Protein AF-A0A6G2XA71-F1 (afdb_monomer)

Sequence (59 aa):
MVTTITCDGCKKKGLDDVTATVELKIADDEYDLCDEHGGKFKAMFAQLFGTDEAMAQSA

Solvent-accessible surface area (backbone atoms only — not comparable to full-atom values): 3659 Å² total; per-residue (Å²): 132,87,85,77,50,47,9,52,73,40,40,78,72,75,37,72,84,42,59,36,77,34,81,47,75,57,93,92,47,77,42,40,17,22,64,71,57,40,48,51,50,52,52,49,47,45,62,74,46,67,80,46,98,61,81,86,73,84,126

Nearest PDB structures (foldseek):
  2l6r-assembly1_A  TM=5.276E-01  e=8.943E+00  Lambdavirus lambda
  2rdb-assembly1_A  TM=3.889E-01  e=5.560E+00  Stutzerimonas stutzeri
  7azw-assembly1_A  TM=4.152E-01  e=9.571E+00  Homo sapiens

Foldseek 3Di:
DPPFDAFPVCVVVVRRPHGFPDWDDDPPDIGGHHPVVVVVVVVVCCVVPVVDPPPVPDD

pLDDT: mean 76.02, std 14.11, range [38.25, 89.94]

Secondary structure (DSSP, 8-state):
----PBPHHHHTTT-TT-B--EEEEETTEEEEE-HHHHHHHHHHHHHHHTT-TTTT---

Radius of gyration: 13.63 Å; Cα contacts (8 Å, |Δi|>4): 66; chains: 1; bounding box: 42×20×35 Å

Mean predicted aligned error: 8.9 Å

Structure (mmCIF, N/CA/C/O backbone):
data_AF-A0A6G2XA71-F1
#
_entry.id   AF-A0A6G2XA71-F1
#
loop_
_atom_site.group_PDB
_atom_site.id
_atom_site.type_symbol
_atom_site.label_atom_id
_atom_site.label_al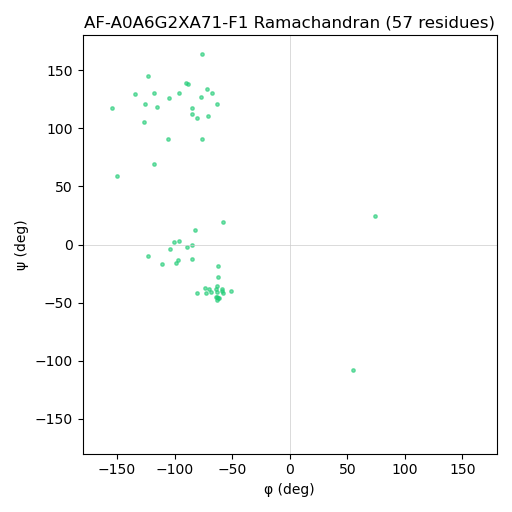t_id
_atom_site.label_comp_id
_atom_site.label_asym_id
_atom_site.label_entity_id
_atom_site.label_seq_id
_atom_site.pdbx_PDB_ins_code
_atom_site.Cartn_x
_atom_site.Cartn_y
_atom_site.Cartn_z
_atom_site.occupancy
_atom_site.B_iso_or_equiv
_atom_site.auth_seq_id
_atom_site.aut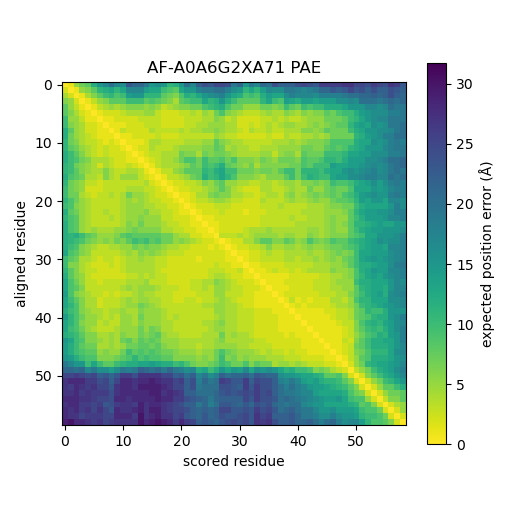h_comp_id
_atom_site.auth_asym_id
_atom_site.auth_atom_id
_atom_site.pdbx_PDB_model_num
ATOM 1 N N . MET A 1 1 ? -25.106 2.213 -0.555 1.00 42.69 1 MET A N 1
ATOM 2 C CA . MET A 1 1 ? -24.080 1.976 0.481 1.00 42.69 1 MET A CA 1
ATOM 3 C C . MET A 1 1 ? -22.770 2.434 -0.127 1.00 42.69 1 MET A C 1
ATOM 5 O O . MET A 1 1 ? -22.486 1.990 -1.230 1.00 42.69 1 MET A O 1
ATOM 9 N N . VAL A 1 2 ? -22.057 3.383 0.484 1.00 53.84 2 VAL A N 1
ATOM 10 C CA . VAL A 1 2 ? -20.706 3.725 0.016 1.00 53.84 2 VAL A CA 1
ATOM 11 C C . VAL A 1 2 ? -19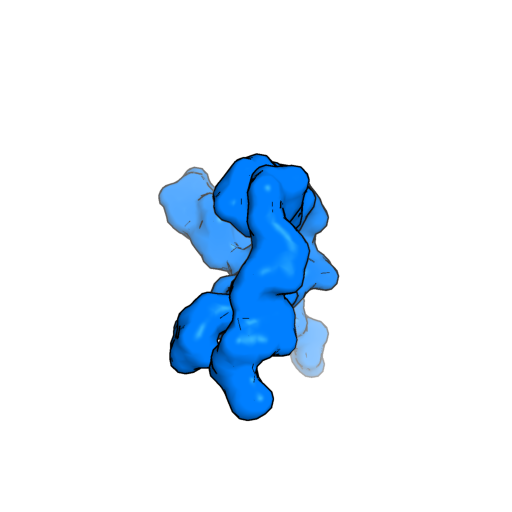.788 2.660 0.612 1.00 53.84 2 VAL A C 1
ATOM 13 O O . VAL A 1 2 ? -19.684 2.540 1.829 1.00 53.84 2 VAL A O 1
ATOM 16 N N . THR A 1 3 ? -19.271 1.765 -0.221 1.00 55.56 3 THR A N 1
ATOM 17 C CA . THR A 1 3 ? -18.305 0.752 0.205 1.00 55.56 3 THR A CA 1
ATOM 18 C C . THR A 1 3 ? -16.969 1.455 0.356 1.00 55.56 3 THR A C 1
ATOM 20 O O . THR A 1 3 ? -16.232 1.626 -0.610 1.00 55.56 3 THR A O 1
ATOM 23 N N . THR A 1 4 ? -16.698 1.952 1.559 1.00 66.38 4 THR A N 1
ATOM 24 C CA . THR A 1 4 ? -15.387 2.494 1.903 1.00 66.38 4 THR A CA 1
ATOM 25 C C . THR A 1 4 ? -14.431 1.316 2.002 1.00 66.38 4 THR A C 1
ATOM 27 O O . THR A 1 4 ? -14.575 0.467 2.879 1.00 66.38 4 THR A O 1
ATOM 30 N N . ILE A 1 5 ? -13.503 1.226 1.060 1.00 77.75 5 ILE A N 1
ATOM 31 C CA . ILE A 1 5 ? -12.461 0.209 1.086 1.00 77.75 5 ILE A CA 1
ATOM 32 C C . ILE A 1 5 ? -11.422 0.656 2.117 1.00 77.75 5 ILE A C 1
ATOM 34 O O . ILE A 1 5 ? -10.963 1.798 2.081 1.00 77.75 5 ILE A O 1
ATOM 38 N N . THR A 1 6 ? -11.089 -0.211 3.069 1.00 83.50 6 THR A N 1
ATOM 39 C CA . THR A 1 6 ? -10.119 0.084 4.132 1.00 83.50 6 THR A CA 1
ATOM 40 C C . THR A 1 6 ? -8.721 -0.318 3.686 1.00 83.50 6 THR A C 1
ATOM 42 O O . THR A 1 6 ? -8.531 -1.387 3.115 1.00 83.50 6 THR A O 1
ATOM 45 N N . CYS A 1 7 ? -7.724 0.506 4.000 1.00 87.00 7 CYS A N 1
ATOM 46 C CA . CYS A 1 7 ? -6.334 0.173 3.728 1.00 87.00 7 CYS A CA 1
ATOM 47 C C . CYS A 1 7 ? -5.887 -1.069 4.519 1.00 87.00 7 CYS A C 1
ATOM 49 O O . CYS A 1 7 ? -5.848 -1.043 5.751 1.00 87.00 7 CYS A O 1
ATOM 51 N N . ASP A 1 8 ? -5.446 -2.116 3.821 1.00 83.94 8 ASP A N 1
ATOM 52 C CA . ASP A 1 8 ? -5.007 -3.383 4.417 1.00 83.94 8 ASP A CA 1
ATOM 53 C C . ASP A 1 8 ? -3.771 -3.199 5.322 1.00 83.94 8 ASP A C 1
ATOM 55 O O . ASP A 1 8 ? -3.664 -3.764 6.414 1.00 83.94 8 ASP A O 1
ATOM 59 N N . GLY A 1 9 ? -2.867 -2.291 4.932 1.00 83.06 9 GLY A N 1
ATOM 60 C CA . GLY A 1 9 ? -1.702 -1.910 5.738 1.00 83.06 9 GLY A CA 1
ATOM 61 C C . GLY A 1 9 ? -2.067 -1.224 7.061 1.00 83.06 9 GLY A C 1
ATOM 62 O O . GLY A 1 9 ? -1.446 -1.486 8.093 1.00 83.06 9 GLY A O 1
ATOM 63 N N . CYS A 1 10 ? -3.097 -0.376 7.057 1.00 85.00 10 CYS A N 1
ATOM 64 C CA . CYS A 1 10 ? -3.622 0.271 8.262 1.00 85.00 10 CYS A CA 1
ATOM 65 C C . CYS A 1 10 ? -4.414 -0.710 9.129 1.00 85.00 10 CYS A C 1
ATOM 67 O O . CYS A 1 10 ? -4.261 -0.710 10.352 1.00 85.00 10 CYS A O 1
ATOM 69 N N . LYS A 1 11 ? -5.166 -1.615 8.503 1.00 86.00 11 LYS A N 1
ATOM 70 C CA . LYS A 1 11 ? -5.925 -2.666 9.181 1.00 86.00 11 LYS A CA 1
ATOM 71 C C . LYS A 1 11 ? -5.029 -3.579 10.019 1.00 86.00 11 LYS A C 1
ATOM 73 O O . LYS A 1 11 ? -5.358 -3.889 11.160 1.00 86.00 11 LYS A O 1
ATOM 78 N N . LYS A 1 12 ? -3.824 -3.913 9.536 1.00 83.00 12 LYS A N 1
ATOM 79 C CA . LYS A 1 12 ? -2.815 -4.662 10.319 1.00 83.00 12 LYS A CA 1
ATOM 80 C C . LYS A 1 12 ? -2.322 -3.932 11.575 1.00 83.00 12 LYS A C 1
ATOM 82 O O . LYS A 1 12 ? -1.778 -4.571 12.471 1.00 83.00 12 LYS A O 1
ATOM 87 N N . LYS A 1 13 ? -2.514 -2.613 11.660 1.00 81.94 13 LYS A N 1
ATOM 88 C CA . LYS A 1 13 ? -2.224 -1.795 12.848 1.00 81.94 13 LYS A CA 1
ATOM 89 C C . LYS A 1 13 ? -3.453 -1.561 13.737 1.00 81.94 13 LYS A C 1
ATOM 91 O O . LYS A 1 13 ? -3.339 -0.832 14.717 1.00 81.94 13 LYS A O 1
ATOM 96 N N . GLY A 1 14 ? -4.603 -2.154 13.403 1.00 81.94 14 GLY A N 1
ATOM 97 C CA . GLY A 1 14 ? -5.878 -1.910 14.083 1.00 81.94 14 GLY A CA 1
ATOM 98 C C . GLY A 1 14 ? -6.504 -0.557 13.737 1.00 81.94 14 GLY A C 1
ATOM 99 O O . GLY A 1 14 ? -7.221 0.009 14.556 1.00 81.94 14 GLY A O 1
ATOM 100 N N . LEU A 1 15 ? -6.170 0.004 12.568 1.00 81.31 15 LEU A N 1
ATOM 101 C CA . LEU A 1 15 ? -6.752 1.244 12.058 1.00 81.31 15 LEU A CA 1
ATOM 102 C C . LEU A 1 15 ? -7.732 0.917 10.926 1.00 81.31 15 LEU A C 1
ATOM 104 O O . LEU A 1 15 ? -7.341 0.849 9.760 1.00 81.31 15 LEU A O 1
ATOM 108 N N . ASP A 1 16 ? -8.999 0.721 11.284 1.00 78.88 16 ASP A N 1
ATOM 109 C CA . ASP A 1 16 ? -10.065 0.321 10.355 1.00 78.88 16 ASP A CA 1
ATOM 110 C C . ASP A 1 16 ? -10.721 1.501 9.604 1.00 78.88 16 ASP A C 1
ATOM 112 O O . ASP A 1 16 ? -11.408 1.300 8.603 1.00 78.88 16 ASP A O 1
ATOM 116 N N . ASP A 1 17 ? -10.459 2.735 10.043 1.00 81.00 17 ASP A N 1
ATOM 117 C CA . ASP A 1 17 ? -11.047 3.972 9.497 1.00 81.00 17 ASP A CA 1
ATOM 118 C C . ASP A 1 17 ? -10.244 4.598 8.343 1.00 81.00 17 ASP A C 1
ATOM 120 O O . ASP A 1 17 ? -10.627 5.624 7.776 1.00 81.00 17 ASP A O 1
ATOM 124 N N . VAL A 1 18 ? -9.102 4.013 7.972 1.00 82.69 18 VAL A N 1
ATOM 125 C CA . VAL A 1 18 ? -8.265 4.587 6.914 1.00 82.69 18 VAL A CA 1
ATOM 126 C C . VAL A 1 18 ? -8.752 4.114 5.553 1.00 82.69 18 VAL A C 1
ATOM 128 O O . VAL A 1 18 ? -8.613 2.942 5.206 1.00 82.69 18 VAL A O 1
ATOM 131 N N . THR A 1 19 ? -9.281 5.046 4.761 1.00 86.56 19 THR A N 1
ATOM 132 C CA . THR A 1 19 ? -9.745 4.780 3.394 1.00 86.56 19 THR A CA 1
ATOM 133 C C . THR A 1 19 ? -8.566 4.447 2.477 1.00 86.56 19 THR A C 1
ATOM 135 O O . THR A 1 19 ? -7.565 5.168 2.437 1.00 86.56 19 THR A O 1
ATOM 138 N N . ALA A 1 20 ? -8.686 3.350 1.735 1.00 84.56 20 ALA A N 1
ATOM 139 C CA . ALA A 1 20 ? -7.811 3.024 0.627 1.00 84.56 20 ALA A CA 1
ATOM 140 C C . ALA A 1 20 ? -8.101 3.944 -0.565 1.00 84.56 20 ALA A C 1
ATOM 142 O O . ALA A 1 20 ? -9.252 4.187 -0.926 1.00 84.56 20 ALA A O 1
ATOM 143 N N . THR A 1 21 ? -7.037 4.469 -1.160 1.00 87.06 21 THR A N 1
ATOM 144 C CA . THR A 1 21 ? -7.078 5.365 -2.325 1.00 87.06 21 THR A CA 1
ATOM 145 C C . THR A 1 21 ? -6.259 4.826 -3.493 1.00 87.06 21 THR A C 1
ATOM 147 O O . THR A 1 21 ? -6.329 5.370 -4.592 1.00 87.06 21 THR A O 1
ATOM 150 N N . VAL A 1 22 ? -5.477 3.771 -3.259 1.00 83.38 22 VAL A N 1
ATOM 151 C CA . VAL A 1 22 ? -4.549 3.167 -4.208 1.00 83.38 22 VAL A CA 1
ATOM 152 C C . VAL A 1 22 ? -4.722 1.657 -4.157 1.00 83.38 22 VAL A C 1
ATOM 154 O O . VAL A 1 22 ? -4.645 1.064 -3.087 1.00 83.38 22 VAL A O 1
ATOM 157 N N . GLU A 1 23 ? -4.895 1.037 -5.314 1.00 86.69 23 GLU A N 1
ATOM 158 C CA . GLU A 1 23 ? -4.873 -0.417 -5.459 1.00 86.69 23 GLU A CA 1
ATOM 159 C C . GLU A 1 23 ? -3.468 -0.84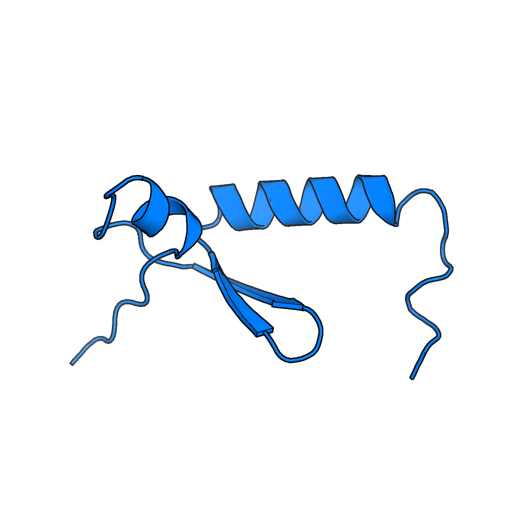9 -5.895 1.00 86.69 23 GLU A C 1
ATOM 161 O O . GLU A 1 23 ? -2.8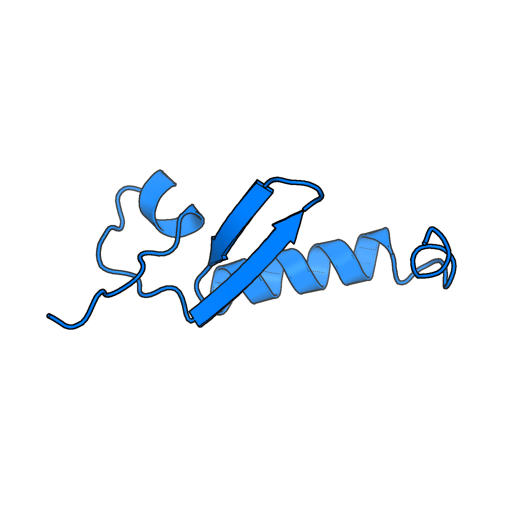80 -0.278 -6.818 1.00 86.69 23 GLU A O 1
ATOM 166 N N . LEU A 1 24 ? -2.901 -1.835 -5.204 1.00 83.19 24 LEU A N 1
ATOM 167 C CA . LEU A 1 24 ? -1.632 -2.460 -5.547 1.00 83.19 24 LEU A CA 1
ATOM 168 C C . LEU A 1 24 ? -1.881 -3.921 -5.904 1.00 83.19 24 LEU A C 1
ATOM 170 O O . LEU A 1 24 ? -2.284 -4.710 -5.056 1.00 83.19 24 LEU A O 1
ATOM 174 N N . LYS A 1 25 ? -1.556 -4.290 -7.139 1.00 85.00 25 LYS A N 1
ATOM 175 C CA . LYS A 1 25 ? -1.657 -5.666 -7.620 1.00 85.00 25 LYS A CA 1
ATOM 176 C C . LYS A 1 25 ? -0.279 -6.308 -7.723 1.00 85.00 25 LYS A C 1
ATOM 178 O O . LYS A 1 25 ? 0.611 -5.757 -8.372 1.00 85.00 25 LYS A O 1
ATOM 183 N N . ILE A 1 26 ? -0.100 -7.463 -7.088 1.00 80.88 26 ILE A N 1
ATOM 184 C CA . ILE A 1 26 ? 1.134 -8.254 -7.121 1.00 80.88 26 ILE A CA 1
ATOM 185 C C . ILE A 1 26 ? 0.76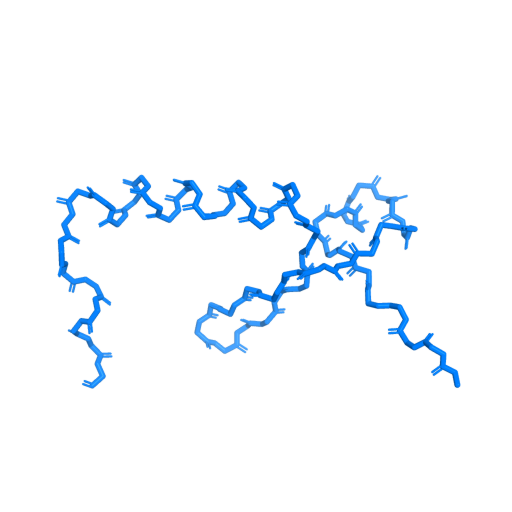6 -9.670 -7.558 1.00 80.88 26 ILE A C 1
ATOM 187 O O . ILE A 1 26 ? 0.234 -10.444 -6.772 1.00 80.88 26 ILE A O 1
ATOM 191 N N . ALA A 1 27 ? 1.082 -10.016 -8.806 1.00 82.94 27 ALA A N 1
ATOM 192 C CA . ALA A 1 27 ? 0.662 -11.274 -9.425 1.00 82.94 27 ALA A CA 1
ATOM 193 C C . ALA A 1 27 ? -0.870 -11.465 -9.360 1.00 82.94 27 ALA A C 1
ATOM 195 O O . ALA A 1 27 ? -1.587 -10.766 -10.078 1.00 82.94 27 ALA A O 1
ATOM 196 N N . ASP A 1 28 ? -1.349 -12.388 -8.525 1.00 84.25 28 ASP A N 1
ATOM 197 C CA . ASP A 1 28 ? -2.776 -12.684 -8.328 1.00 84.25 28 ASP A CA 1
ATOM 198 C C . ASP A 1 28 ? -3.367 -11.966 -7.100 1.00 84.25 28 ASP A C 1
ATOM 200 O O . ASP A 1 28 ? -4.581 -11.881 -6.955 1.00 84.25 28 ASP A O 1
ATOM 204 N N . ASP A 1 29 ? -2.518 -11.407 -6.232 1.00 83.12 29 ASP A N 1
ATOM 205 C CA . ASP A 1 29 ? -2.943 -10.734 -5.009 1.00 83.12 29 ASP A CA 1
ATOM 206 C C . ASP A 1 29 ? -3.233 -9.245 -5.252 1.00 83.12 29 ASP A C 1
ATOM 208 O O . ASP A 1 29 ? -2.470 -8.530 -5.914 1.00 83.12 29 ASP A O 1
ATOM 212 N N . GLU A 1 30 ? -4.318 -8.759 -4.651 1.00 85.88 30 GLU A N 1
ATOM 213 C CA . GLU A 1 30 ? -4.775 -7.369 -4.713 1.00 85.88 30 GLU A CA 1
ATOM 214 C C . GLU A 1 30 ? -4.759 -6.762 -3.307 1.00 85.88 30 GLU A C 1
ATOM 216 O O . GLU A 1 30 ? -5.251 -7.352 -2.343 1.00 85.88 30 GLU A O 1
ATOM 221 N N . TYR A 1 31 ? -4.154 -5.582 -3.184 1.00 83.69 31 TYR A N 1
ATOM 222 C CA . TYR A 1 31 ? -3.981 -4.876 -1.923 1.00 83.69 31 TYR A CA 1
ATOM 223 C C . TYR A 1 31 ? -4.538 -3.464 -2.018 1.00 83.69 31 TYR A C 1
ATOM 225 O O . TYR A 1 31 ? -4.039 -2.625 -2.768 1.00 83.69 31 TYR A O 1
ATOM 233 N N . ASP A 1 32 ? -5.503 -3.174 -1.160 1.00 89.62 32 ASP A N 1
ATOM 234 C CA . ASP A 1 32 ? -6.054 -1.840 -0.999 1.00 89.62 32 ASP A CA 1
ATOM 235 C C . ASP A 1 32 ? -5.207 -1.027 -0.024 1.00 89.62 32 ASP A C 1
ATOM 237 O O . ASP A 1 32 ? -5.059 -1.357 1.156 1.00 89.62 32 ASP A O 1
ATOM 241 N N . LEU A 1 33 ? -4.616 0.058 -0.507 1.00 87.94 33 LEU A N 1
ATOM 242 C CA . LEU A 1 33 ? -3.677 0.884 0.236 1.00 87.94 33 LEU A CA 1
ATOM 243 C C . LEU A 1 33 ? -4.144 2.338 0.290 1.00 87.94 33 LEU A C 1
ATOM 245 O O . LEU A 1 33 ? -4.712 2.883 -0.652 1.00 87.94 33 LEU A O 1
ATOM 249 N N . CYS A 1 34 ? -3.884 3.005 1.410 1.00 89.94 34 CYS A N 1
ATOM 250 C CA . CYS A 1 34 ? -3.971 4.458 1.472 1.00 89.94 34 CYS A CA 1
ATOM 251 C C . CYS A 1 34 ? -2.745 5.083 0.800 1.00 89.94 34 CYS A C 1
ATOM 253 O O . CYS A 1 34 ? -1.719 4.421 0.627 1.00 89.94 34 CYS A O 1
ATOM 255 N N . ASP A 1 35 ? -2.831 6.372 0.483 1.00 85.69 35 ASP A N 1
ATOM 256 C CA . ASP A 1 35 ? -1.777 7.120 -0.208 1.00 85.69 35 ASP A CA 1
ATOM 257 C C . ASP A 1 35 ? -0.390 6.967 0.449 1.00 85.69 35 ASP A C 1
ATOM 259 O O . ASP A 1 35 ? 0.608 6.733 -0.232 1.00 85.69 35 ASP A O 1
ATOM 263 N N . GLU A 1 36 ? -0.326 6.966 1.788 1.00 86.12 36 GLU A N 1
ATOM 264 C CA . GLU A 1 36 ? 0.933 6.778 2.521 1.00 86.12 36 GLU A CA 1
ATOM 265 C C . GLU A 1 36 ? 1.555 5.393 2.268 1.00 86.12 36 GLU A C 1
ATOM 267 O O . GLU A 1 36 ? 2.756 5.276 2.000 1.00 86.12 36 GLU A O 1
ATOM 272 N N . HIS A 1 37 ? 0.754 4.328 2.357 1.00 85.56 37 HIS A N 1
ATOM 273 C CA . HIS A 1 37 ? 1.245 2.969 2.140 1.00 85.56 37 HIS A CA 1
ATOM 274 C C . HIS A 1 37 ? 1.532 2.716 0.658 1.00 85.56 37 HIS A C 1
ATOM 276 O O . HIS A 1 37 ? 2.588 2.173 0.338 1.00 85.56 37 HIS A O 1
ATOM 282 N N . GLY A 1 38 ? 0.663 3.176 -0.244 1.00 85.25 38 GLY A N 1
ATOM 283 C CA . GLY A 1 38 ? 0.883 3.115 -1.688 1.00 85.25 38 GLY A CA 1
ATOM 284 C C . GLY A 1 38 ? 2.166 3.839 -2.101 1.00 85.25 38 GLY A C 1
ATOM 285 O O . GLY A 1 38 ? 2.960 3.296 -2.867 1.00 85.25 38 GLY A O 1
ATOM 286 N N . GLY A 1 39 ? 2.441 5.012 -1.524 1.00 84.81 39 GLY A N 1
ATOM 287 C CA . GLY A 1 39 ? 3.674 5.769 -1.740 1.00 84.81 39 GLY A CA 1
ATOM 288 C C . GLY A 1 39 ? 4.930 5.032 -1.265 1.00 84.81 39 GLY A C 1
ATOM 289 O O . GLY A 1 39 ? 5.933 5.011 -1.978 1.00 84.81 39 GLY A O 1
ATOM 290 N N . LYS A 1 40 ? 4.873 4.361 -0.105 1.00 86.06 40 LYS A N 1
ATOM 291 C CA . LYS A 1 40 ? 5.975 3.515 0.396 1.00 86.06 40 LYS A CA 1
ATOM 292 C C . LYS A 1 40 ? 6.246 2.328 -0.520 1.00 86.06 40 LYS A C 1
ATOM 294 O O . LYS A 1 40 ? 7.404 2.078 -0.844 1.00 86.06 40 LYS A O 1
ATOM 299 N N . PHE A 1 41 ? 5.199 1.637 -0.971 1.00 83.81 41 PHE A N 1
ATOM 300 C CA . PHE A 1 41 ? 5.347 0.562 -1.950 1.00 83.81 41 PHE A CA 1
ATOM 301 C C . PHE A 1 41 ? 5.915 1.098 -3.257 1.00 83.81 41 PHE A C 1
ATOM 303 O O . PHE A 1 41 ? 6.888 0.551 -3.749 1.00 83.81 41 PHE A O 1
ATOM 310 N N . LYS A 1 42 ? 5.404 2.213 -3.784 1.00 82.56 42 LYS A N 1
ATOM 311 C CA . LYS A 1 42 ? 5.920 2.830 -5.011 1.00 82.56 42 LYS A CA 1
ATOM 312 C C . LYS A 1 42 ? 7.394 3.219 -4.896 1.00 82.56 42 LYS A C 1
ATOM 314 O O . LYS A 1 42 ? 8.140 3.001 -5.841 1.00 82.56 42 LYS A O 1
ATOM 319 N N . ALA A 1 43 ? 7.831 3.742 -3.751 1.00 85.50 43 ALA A N 1
ATOM 320 C CA . ALA A 1 43 ? 9.239 4.037 -3.491 1.00 85.50 43 ALA A CA 1
ATOM 321 C C . ALA A 1 43 ? 10.090 2.760 -3.380 1.00 85.50 43 ALA A C 1
ATOM 323 O O . ALA A 1 43 ? 11.190 2.711 -3.921 1.00 85.50 43 ALA A O 1
ATOM 324 N N . MET A 1 44 ? 9.573 1.715 -2.728 1.00 81.38 44 MET A N 1
ATOM 325 C CA . MET A 1 44 ? 10.220 0.403 -2.651 1.00 81.38 44 MET A CA 1
ATOM 326 C C . MET A 1 44 ? 10.343 -0.241 -4.037 1.00 81.38 44 MET A C 1
ATOM 328 O O . MET A 1 44 ? 11.421 -0.703 -4.392 1.00 81.38 44 MET A O 1
ATOM 332 N N . PHE A 1 45 ? 9.281 -0.211 -4.845 1.00 79.94 45 PHE A N 1
ATOM 333 C CA . PHE A 1 45 ? 9.295 -0.650 -6.236 1.00 79.94 45 PHE A CA 1
ATOM 334 C C . PHE A 1 45 ? 10.275 0.197 -7.052 1.00 79.94 45 PHE A C 1
ATOM 336 O O . PHE A 1 45 ? 11.115 -0.350 -7.745 1.00 79.94 45 PHE A O 1
ATOM 343 N N . ALA A 1 46 ? 10.269 1.521 -6.919 1.00 81.31 46 ALA A N 1
ATOM 344 C CA . ALA A 1 46 ? 11.247 2.374 -7.591 1.00 81.31 46 ALA A CA 1
ATOM 345 C C . ALA A 1 46 ? 12.693 2.097 -7.143 1.00 81.31 46 ALA A C 1
ATOM 347 O O . ALA A 1 46 ? 13.609 2.284 -7.927 1.00 81.31 46 ALA A O 1
ATOM 348 N N . GLN A 1 47 ? 12.934 1.626 -5.920 1.00 79.25 47 GLN A N 1
ATOM 349 C CA . GLN A 1 47 ? 14.277 1.251 -5.470 1.00 79.25 47 GLN A CA 1
ATOM 350 C C . GLN A 1 47 ? 14.691 -0.143 -5.966 1.00 79.25 47 GLN A C 1
ATOM 352 O O . GLN A 1 47 ? 15.823 -0.326 -6.402 1.00 79.25 47 GLN A O 1
ATOM 357 N N . LEU A 1 48 ? 13.772 -1.111 -5.929 1.00 74.25 48 LEU A N 1
ATOM 358 C CA . LEU A 1 48 ? 13.990 -2.481 -6.406 1.00 74.25 48 LEU A CA 1
ATOM 359 C C . LEU A 1 48 ? 14.107 -2.557 -7.931 1.00 74.25 48 LEU A C 1
ATOM 361 O O . LEU A 1 48 ? 14.913 -3.323 -8.445 1.00 74.25 48 LEU A O 1
ATOM 365 N N . PHE A 1 49 ? 13.304 -1.766 -8.641 1.00 73.44 49 PHE A N 1
ATOM 366 C CA . PHE A 1 49 ? 13.150 -1.805 -10.094 1.00 73.44 49 PHE A CA 1
ATOM 367 C C . PHE A 1 49 ? 13.735 -0.573 -10.798 1.00 73.44 49 PHE A C 1
ATOM 369 O O . PHE A 1 49 ? 14.001 -0.622 -11.988 1.00 73.44 49 PHE A O 1
ATOM 376 N N . GLY A 1 50 ? 13.996 0.533 -10.099 1.00 62.38 50 GLY A N 1
ATOM 377 C CA . GLY A 1 50 ? 14.595 1.740 -10.690 1.00 62.38 50 GLY A CA 1
ATOM 378 C C . GLY A 1 50 ? 16.117 1.706 -10.819 1.00 62.38 50 GLY A C 1
ATOM 379 O O . GLY A 1 50 ? 16.709 2.748 -11.087 1.00 62.38 50 GLY A O 1
ATOM 380 N N . THR A 1 51 ? 16.745 0.536 -10.648 1.00 54.53 51 THR A N 1
ATOM 381 C CA . THR A 1 51 ? 18.130 0.295 -11.104 1.00 54.53 51 THR A CA 1
ATOM 382 C C . THR A 1 51 ? 18.182 -0.546 -12.383 1.00 54.53 51 THR A C 1
ATOM 384 O O . THR A 1 51 ? 19.261 -0.721 -12.926 1.00 54.53 51 THR A O 1
ATOM 387 N N . ASP A 1 52 ? 17.053 -1.033 -12.906 1.00 54.62 52 ASP A N 1
ATOM 388 C CA . ASP A 1 52 ? 17.058 -1.795 -14.153 1.00 54.62 52 ASP A CA 1
ATOM 389 C C . ASP A 1 52 ? 15.702 -1.682 -14.852 1.00 54.62 52 ASP A C 1
ATOM 391 O O . ASP A 1 52 ? 14.675 -2.158 -14.371 1.00 54.62 52 ASP A O 1
ATOM 395 N N . GLU A 1 53 ? 15.726 -1.098 -16.043 1.00 51.69 53 GLU A N 1
ATOM 396 C CA . GLU A 1 53 ? 14.654 -0.971 -17.037 1.00 51.69 53 GLU A CA 1
ATOM 397 C C . GLU A 1 53 ? 14.063 -2.337 -17.502 1.00 51.69 53 GLU A C 1
ATOM 399 O O . GLU A 1 53 ? 13.423 -2.429 -18.547 1.00 51.69 53 GLU A O 1
ATOM 404 N N . ALA A 1 54 ? 14.250 -3.418 -16.736 1.00 49.75 54 ALA A N 1
ATOM 405 C CA . ALA A 1 54 ? 14.137 -4.808 -17.163 1.00 49.75 54 ALA A CA 1
ATOM 406 C C . ALA A 1 54 ? 12.802 -5.508 -16.840 1.00 49.75 54 ALA A C 1
ATOM 408 O O . ALA A 1 54 ? 12.511 -6.549 -17.419 1.00 49.75 54 ALA A O 1
ATOM 409 N N . MET A 1 55 ? 11.957 -4.986 -15.945 1.00 52.09 55 MET A N 1
ATOM 410 C CA . MET A 1 55 ? 10.808 -5.768 -15.434 1.00 52.09 55 MET A CA 1
ATOM 411 C C . MET A 1 55 ? 9.462 -5.425 -16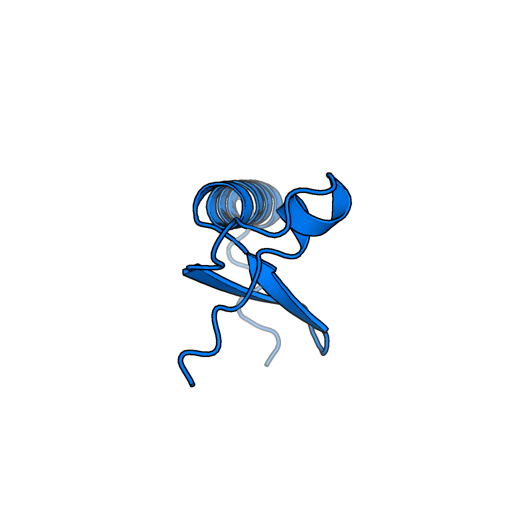.091 1.00 52.09 55 MET A C 1
ATOM 413 O O . MET A 1 55 ? 8.442 -6.022 -15.765 1.00 52.09 55 MET A O 1
ATOM 417 N N . ALA A 1 56 ? 9.461 -4.514 -17.070 1.00 52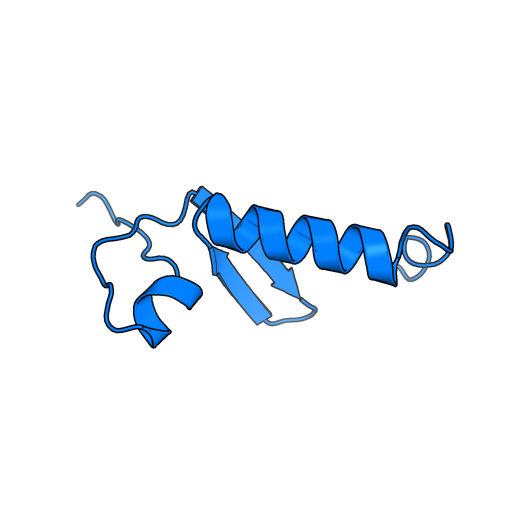.97 56 ALA A N 1
ATOM 418 C CA . ALA A 1 56 ? 8.309 -4.263 -17.942 1.00 52.97 56 ALA A CA 1
ATOM 419 C C . ALA A 1 56 ? 8.244 -5.216 -19.159 1.00 52.97 56 ALA A C 1
ATOM 421 O O . ALA A 1 56 ? 7.317 -5.115 -19.957 1.00 52.97 56 ALA A O 1
ATOM 422 N N . GLN A 1 57 ? 9.202 -6.141 -19.315 1.00 46.31 57 GLN A N 1
ATOM 423 C CA . GLN A 1 57 ? 9.235 -7.127 -20.404 1.00 46.31 57 GLN A CA 1
ATOM 424 C C . GLN A 1 57 ? 9.161 -8.555 -19.855 1.00 46.31 57 GLN A C 1
ATOM 426 O O . GLN A 1 57 ? 10.122 -9.317 -19.895 1.00 46.31 57 GLN A O 1
ATOM 431 N N . SER A 1 58 ? 8.015 -8.933 -19.306 1.00 47.25 58 SER A N 1
ATOM 432 C CA . SER A 1 58 ? 7.637 -10.343 -19.144 1.00 47.25 58 SER A CA 1
ATOM 433 C C . SER A 1 58 ? 6.116 -10.458 -19.216 1.00 47.25 58 SER A C 1
ATOM 435 O O . SER A 1 58 ? 5.460 -10.875 -18.266 1.00 47.25 58 SER A O 1
ATOM 437 N N . ALA A 1 59 ? 5.566 -10.021 -20.348 1.00 38.25 59 ALA A N 1
ATOM 438 C CA . ALA A 1 59 ? 4.247 -10.395 -20.843 1.00 38.25 59 ALA A CA 1
ATOM 439 C C . AL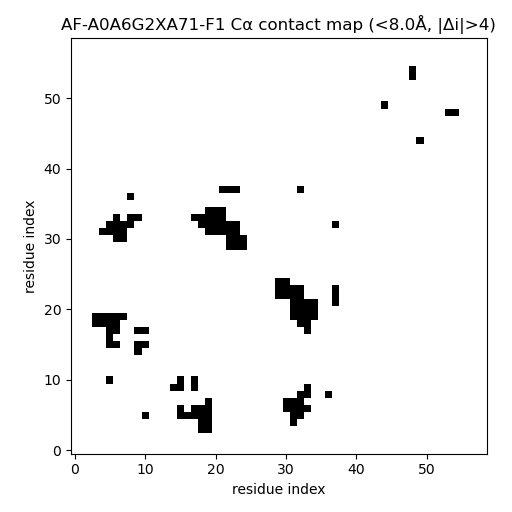A A 1 59 ? 4.349 -10.599 -22.357 1.00 38.25 59 ALA A C 1
ATOM 441 O O . ALA A 1 59 ? 5.012 -9.756 -23.007 1.00 38.25 59 ALA A O 1
#